Protein AF-A0A177EIW3-F1 (afdb_monomer)

Structure (mmCIF, N/CA/C/O backbone):
data_AF-A0A177EIW3-F1
#
_entry.id   AF-A0A177EIW3-F1
#
loop_
_atom_site.group_PDB
_atom_site.id
_atom_site.type_symbol
_atom_site.label_atom_id
_atom_site.label_alt_id
_atom_site.label_comp_id
_atom_site.label_asym_id
_atom_site.label_entity_id
_atom_site.label_seq_id
_atom_site.pdbx_PDB_ins_code
_atom_site.Cartn_x
_atom_site.Cartn_y
_atom_site.Cartn_z
_atom_site.occupancy
_atom_site.B_iso_or_equiv
_atom_site.auth_seq_id
_atom_site.auth_comp_id
_atom_site.auth_asym_id
_atom_site.auth_atom_id
_atom_site.pdbx_PDB_model_num
ATOM 1 N N . MET A 1 1 ? -21.616 2.286 23.087 1.00 68.62 1 MET A N 1
ATOM 2 C CA . MET A 1 1 ? -20.299 1.624 23.033 1.00 68.62 1 MET A CA 1
ATOM 3 C C . MET A 1 1 ? -20.248 0.623 21.887 1.00 68.62 1 MET A C 1
ATOM 5 O O . MET A 1 1 ? -19.525 0.888 20.943 1.00 68.62 1 MET A O 1
ATOM 9 N N . GLU A 1 2 ? -21.113 -0.395 21.844 1.00 83.94 2 GLU A N 1
ATOM 10 C CA . GLU A 1 2 ? -21.116 -1.420 20.774 1.00 83.94 2 GLU A CA 1
ATOM 11 C C . GLU A 1 2 ? -21.192 -0.869 19.331 1.00 83.94 2 GLU A C 1
ATOM 13 O O . GLU A 1 2 ? -20.424 -1.267 18.460 1.00 83.94 2 GLU A O 1
ATOM 18 N N . ARG A 1 3 ? -22.051 0.128 19.071 1.00 88.25 3 ARG A N 1
ATOM 19 C CA . ARG A 1 3 ? -22.147 0.764 17.739 1.00 88.25 3 ARG A CA 1
ATOM 20 C C . ARG A 1 3 ? -20.897 1.550 17.329 1.00 88.25 3 ARG A C 1
ATOM 22 O O . ARG A 1 3 ? -20.684 1.738 16.136 1.00 88.25 3 ARG A O 1
ATOM 29 N N . ASP A 1 4 ? -20.126 2.063 18.286 1.00 88.81 4 ASP A N 1
ATOM 30 C CA . ASP A 1 4 ? -18.900 2.820 17.992 1.00 88.81 4 ASP A CA 1
ATOM 31 C C . ASP A 1 4 ? -17.733 1.868 17.708 1.00 88.81 4 ASP A C 1
ATOM 33 O O . ASP A 1 4 ? -17.017 2.037 16.721 1.00 88.81 4 ASP A O 1
ATOM 37 N N . GLN A 1 5 ? -17.651 0.783 18.483 1.00 92.1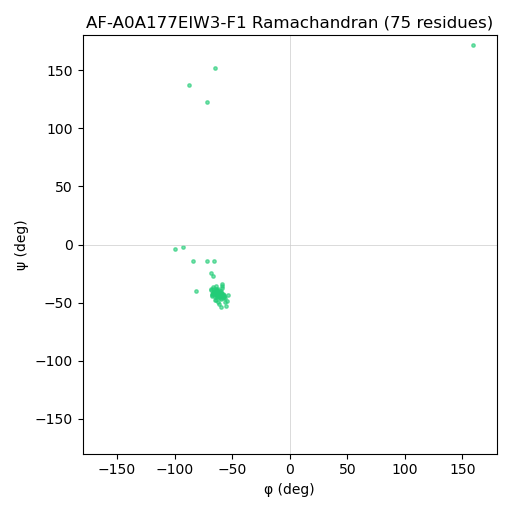9 5 GLN A N 1
ATOM 38 C CA . GLN A 1 5 ? -16.734 -0.328 18.245 1.00 92.19 5 GLN A CA 1
ATOM 39 C C . GLN A 1 5 ? -16.914 -0.919 16.834 1.00 92.19 5 GLN A C 1
ATOM 41 O O . GLN A 1 5 ? 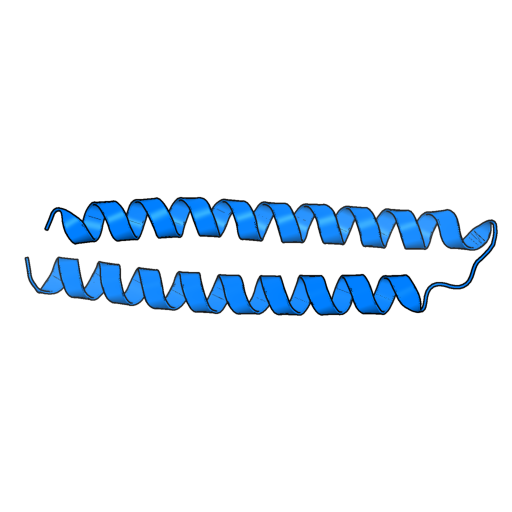-15.971 -0.925 16.044 1.00 92.19 5 GLN A O 1
ATOM 46 N N . GLN A 1 6 ? -18.144 -1.291 16.454 1.00 93.88 6 GLN A N 1
ATOM 47 C CA . GLN A 1 6 ? -18.447 -1.843 15.121 1.00 93.88 6 GLN A CA 1
ATOM 48 C C . GLN A 1 6 ? -18.072 -0.890 13.972 1.00 93.88 6 GLN A C 1
ATOM 50 O O . GLN A 1 6 ? -17.636 -1.318 12.897 1.00 93.88 6 GLN A O 1
ATOM 55 N N . ARG A 1 7 ? -18.231 0.427 14.174 1.00 93.62 7 ARG A N 1
ATOM 56 C CA . ARG A 1 7 ? -17.844 1.442 13.180 1.00 93.62 7 ARG A CA 1
ATOM 57 C C . ARG A 1 7 ? -16.332 1.500 12.997 1.00 93.62 7 ARG A C 1
ATOM 59 O O . ARG A 1 7 ? -15.883 1.575 11.852 1.00 93.62 7 ARG A O 1
ATOM 66 N N . LYS A 1 8 ? -15.567 1.458 14.091 1.00 92.88 8 LYS A N 1
ATOM 67 C CA . LYS A 1 8 ? -14.098 1.452 14.057 1.00 92.88 8 LYS A CA 1
ATOM 68 C C . LYS A 1 8 ? -13.551 0.161 13.449 1.00 92.88 8 LYS A C 1
ATOM 70 O O . LYS A 1 8 ? -12.699 0.241 12.573 1.00 92.88 8 LYS A O 1
ATOM 75 N N . GLU A 1 9 ? -14.103 -0.999 13.797 1.00 95.44 9 GLU A N 1
ATOM 76 C CA . GLU A 1 9 ? -13.754 -2.286 13.168 1.00 95.44 9 GLU A CA 1
ATOM 77 C C . GLU A 1 9 ? -14.002 -2.259 11.650 1.00 95.44 9 GLU A C 1
ATOM 79 O O . GLU A 1 9 ? -13.139 -2.636 10.854 1.00 95.44 9 GLU A O 1
ATOM 84 N N . SER A 1 10 ? -15.147 -1.715 11.228 1.00 96.00 10 SER A N 1
ATOM 85 C CA . SER A 1 10 ? -15.458 -1.536 9.804 1.00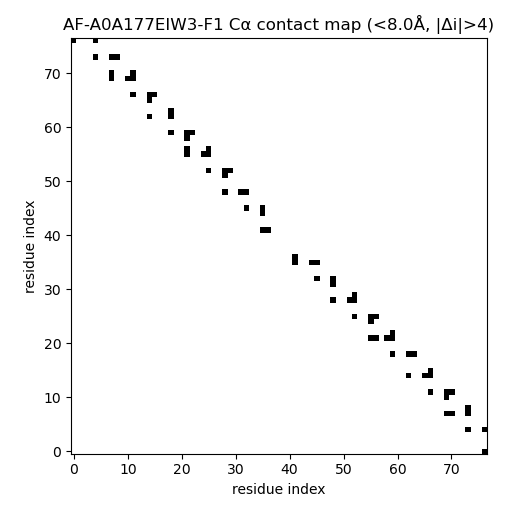 96.00 10 SER A CA 1
ATOM 86 C C . SER A 1 10 ? -14.505 -0.554 9.112 1.00 96.00 10 SER A C 1
ATOM 88 O O . SER A 1 10 ? -14.189 -0.727 7.936 1.00 96.00 10 SER A O 1
ATOM 90 N N . ALA A 1 11 ? -14.060 0.498 9.808 1.00 95.19 11 ALA A N 1
ATOM 91 C CA . ALA A 1 11 ? -13.079 1.445 9.284 1.00 95.19 11 ALA A CA 1
ATOM 92 C C . ALA A 1 11 ? -11.702 0.791 9.115 1.00 95.19 11 ALA A C 1
ATOM 94 O O . ALA A 1 11 ? -11.109 0.923 8.048 1.00 95.19 11 ALA A O 1
ATOM 95 N N . ILE A 1 12 ? -11.251 0.017 10.105 1.00 97.38 12 ILE A N 1
ATOM 96 C CA . ILE A 1 12 ? -10.011 -0.769 10.047 1.00 97.38 12 ILE A CA 1
ATOM 97 C C . ILE A 1 12 ? -10.027 -1.716 8.846 1.00 97.38 12 ILE A C 1
ATOM 99 O O . ILE A 1 12 ? -9.059 -1.762 8.091 1.00 97.38 12 ILE A O 1
ATOM 103 N N . LEU A 1 13 ? -11.132 -2.437 8.627 1.00 97.62 13 LEU A N 1
ATOM 104 C CA . LEU A 1 13 ? -11.252 -3.353 7.491 1.00 97.62 13 LEU A CA 1
ATOM 105 C C . LEU A 1 13 ? -11.124 -2.622 6.145 1.00 97.62 13 LEU A C 1
ATOM 107 O O . LEU A 1 13 ? -10.448 -3.113 5.241 1.00 97.62 13 LEU A O 1
ATOM 111 N N . ARG A 1 14 ? -11.746 -1.442 6.013 1.00 97.50 14 ARG A N 1
ATOM 112 C CA . ARG A 1 14 ? -11.633 -0.619 4.798 1.00 97.50 14 ARG A CA 1
ATOM 113 C C . ARG A 1 14 ? -10.204 -0.138 4.572 1.00 97.50 14 ARG A C 1
ATOM 115 O O . ARG A 1 14 ? -9.699 -0.314 3.470 1.00 97.50 14 ARG A O 1
ATOM 122 N N . VAL A 1 15 ? -9.552 0.391 5.609 1.00 97.62 15 VAL A N 1
ATOM 123 C CA . VAL A 1 15 ? -8.160 0.859 5.524 1.00 97.62 15 VAL A CA 1
ATOM 124 C C . VAL A 1 15 ? -7.226 -0.289 5.144 1.00 97.62 15 VAL A C 1
ATOM 126 O O . VAL A 1 15 ? -6.426 -0.134 4.231 1.00 97.62 15 VAL A O 1
ATOM 129 N N . LYS A 1 16 ? -7.374 -1.475 5.751 1.00 98.00 16 LYS A N 1
ATOM 130 C CA . LYS A 1 16 ? -6.573 -2.662 5.397 1.00 98.00 16 LYS A CA 1
ATOM 131 C C . LYS A 1 16 ? -6.748 -3.068 3.934 1.00 98.00 16 LYS A C 1
ATOM 133 O O . LYS A 1 16 ? -5.766 -3.384 3.271 1.00 98.00 16 LYS A O 1
ATOM 138 N N . LYS A 1 17 ? -7.977 -3.025 3.412 1.00 98.06 17 LYS A N 1
ATOM 139 C CA . LYS A 1 17 ? -8.238 -3.302 1.993 1.00 98.06 17 LYS A CA 1
ATOM 140 C C . LYS A 1 17 ? -7.586 -2.260 1.080 1.00 98.06 17 LYS A C 1
ATOM 142 O O . LYS A 1 17 ? -7.052 -2.613 0.039 1.00 98.06 17 LYS A O 1
ATOM 147 N N . GLU A 1 18 ? -7.626 -0.990 1.461 1.00 97.88 18 GLU A N 1
ATOM 148 C CA . GLU A 1 18 ? -6.995 0.090 0.698 1.00 97.88 18 GLU A CA 1
ATOM 149 C C . GLU A 1 18 ? -5.468 -0.027 0.689 1.00 97.88 18 GLU A C 1
ATOM 151 O O . GLU A 1 18 ? -4.851 0.073 -0.367 1.00 97.88 18 GLU A O 1
ATOM 156 N N . MET A 1 19 ? -4.868 -0.367 1.831 1.00 98.38 19 MET A N 1
ATOM 157 C CA . MET A 1 19 ? -3.440 -0.674 1.922 1.00 98.38 19 MET A CA 1
ATOM 158 C C . MET A 1 19 ? -3.045 -1.833 1.000 1.00 98.38 19 MET A C 1
ATOM 160 O O . MET A 1 19 ? -2.046 -1.721 0.299 1.00 98.38 19 MET A O 1
ATOM 164 N N . GLN A 1 20 ? -3.847 -2.904 0.929 1.00 98.19 20 GLN A N 1
ATOM 165 C CA . GLN A 1 20 ? -3.596 -4.017 0.002 1.00 98.19 20 GLN A CA 1
ATOM 166 C C . GLN A 1 20 ? -3.581 -3.564 -1.464 1.00 98.19 20 GLN A C 1
ATOM 168 O O . GLN A 1 20 ? -2.718 -3.998 -2.222 1.00 98.19 20 GLN A O 1
ATOM 173 N N . MET A 1 21 ? -4.487 -2.662 -1.861 1.00 98.06 21 MET A N 1
ATOM 174 C CA . MET A 1 21 ? -4.496 -2.116 -3.224 1.00 98.06 21 MET A CA 1
ATOM 175 C C . MET A 1 21 ? -3.221 -1.315 -3.516 1.00 98.06 21 MET A C 1
ATOM 177 O O . MET A 1 21 ? -2.617 -1.493 -4.570 1.00 98.06 21 MET A O 1
ATOM 181 N N . TYR A 1 22 ? -2.768 -0.487 -2.570 1.00 98.12 22 TYR A N 1
ATOM 182 C CA . TYR A 1 22 ? -1.515 0.256 -2.719 1.00 98.12 22 TYR A CA 1
ATOM 183 C C . TYR A 1 22 ? -0.280 -0.657 -2.733 1.00 98.12 22 TYR A C 1
ATOM 185 O O . TYR A 1 22 ? 0.652 -0.424 -3.498 1.00 98.12 22 TYR A O 1
ATOM 193 N N . GLU A 1 23 ? -0.263 -1.732 -1.943 1.00 98.12 23 GLU A N 1
ATOM 194 C CA . GLU A 1 23 ? 0.803 -2.740 -1.988 1.00 98.12 23 GLU A CA 1
ATOM 195 C C . GLU A 1 23 ? 0.863 -3.461 -3.345 1.00 98.12 23 GLU A C 1
ATOM 197 O O . GLU A 1 23 ? 1.952 -3.734 -3.859 1.00 98.12 23 GLU A O 1
ATOM 202 N N . GLU A 1 24 ? -0.290 -3.779 -3.937 1.00 98.31 24 GLU A N 1
ATOM 203 C CA . GLU A 1 24 ? -0.384 -4.344 -5.287 1.00 98.31 24 GLU A CA 1
ATOM 204 C C . GLU A 1 24 ? 0.073 -3.346 -6.356 1.00 98.31 24 GLU A C 1
ATOM 206 O O . GLU A 1 24 ? 0.833 -3.714 -7.254 1.00 98.31 24 GLU A O 1
ATOM 211 N N . GLU A 1 25 ? -0.305 -2.074 -6.227 1.00 97.94 25 GLU A N 1
ATOM 212 C CA . GLU A 1 25 ? 0.141 -1.004 -7.118 1.00 97.94 25 GLU A CA 1
ATOM 213 C C . GLU A 1 25 ? 1.664 -0.821 -7.059 1.00 97.94 25 GLU A C 1
ATOM 215 O O . GLU A 1 25 ? 2.319 -0.800 -8.100 1.00 97.94 25 GLU A O 1
ATOM 220 N N . ILE A 1 26 ? 2.263 -0.807 -5.863 1.00 98.31 26 ILE A N 1
ATOM 221 C CA . ILE A 1 26 ? 3.723 -0.758 -5.682 1.00 98.31 26 ILE A CA 1
ATOM 222 C C . ILE A 1 26 ? 4.404 -1.931 -6.393 1.00 98.31 26 ILE A C 1
ATOM 224 O O . ILE A 1 26 ? 5.420 -1.739 -7.066 1.00 98.31 26 ILE A O 1
ATOM 228 N N . LYS A 1 27 ? 3.865 -3.153 -6.2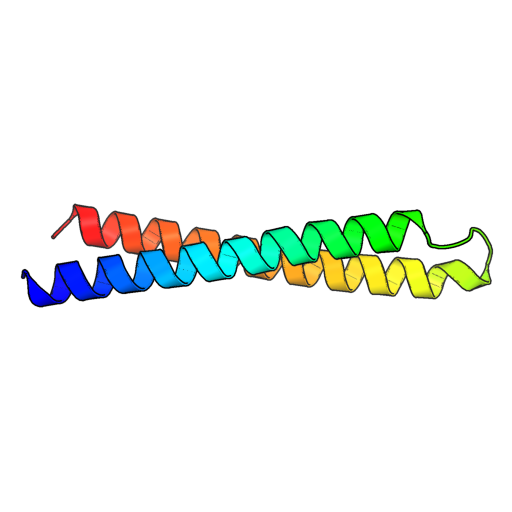62 1.00 97.94 27 LYS A N 1
ATOM 229 C CA . LYS A 1 27 ? 4.399 -4.331 -6.968 1.00 97.94 27 LYS A CA 1
ATOM 230 C C . LYS A 1 27 ? 4.312 -4.148 -8.481 1.00 97.94 27 LYS A C 1
ATOM 232 O O . LYS A 1 27 ? 5.286 -4.431 -9.174 1.00 97.94 27 LYS A O 1
ATOM 237 N N . SER A 1 28 ? 3.188 -3.638 -8.981 1.00 97.94 28 SER A N 1
ATOM 238 C CA . SER A 1 28 ? 2.994 -3.361 -10.405 1.00 97.94 28 SER A CA 1
ATOM 239 C C . SER A 1 28 ? 3.968 -2.302 -10.926 1.00 97.94 28 SER A C 1
ATOM 241 O O . SER A 1 28 ? 4.571 -2.503 -11.975 1.00 97.94 28 SER A O 1
ATOM 243 N N . ILE A 1 29 ? 4.172 -1.201 -10.195 1.00 97.31 29 ILE A N 1
ATOM 244 C CA . ILE A 1 29 ? 5.111 -0.130 -10.570 1.00 97.31 29 ILE A CA 1
ATOM 245 C C . ILE A 1 29 ? 6.554 -0.655 -10.577 1.00 97.31 29 ILE A C 1
ATOM 247 O O . ILE A 1 29 ? 7.334 -0.337 -11.475 1.00 97.31 29 ILE A O 1
ATOM 251 N N . LYS A 1 30 ? 6.921 -1.492 -9.598 1.00 96.19 30 LYS A N 1
ATOM 252 C CA . LYS A 1 30 ? 8.245 -2.131 -9.551 1.00 96.19 30 LYS A CA 1
ATOM 253 C C . LYS A 1 30 ? 8.457 -3.074 -10.738 1.00 96.19 30 LYS A C 1
ATOM 255 O O . LYS A 1 30 ? 9.508 -2.997 -11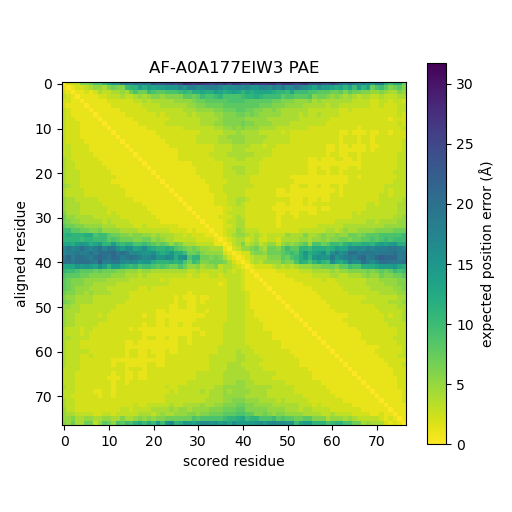.363 1.00 96.19 30 LYS A O 1
ATOM 260 N N . ALA A 1 31 ? 7.455 -3.873 -11.101 1.00 96.25 31 ALA A N 1
ATOM 261 C CA . ALA A 1 31 ? 7.510 -4.717 -12.295 1.00 96.25 31 ALA A CA 1
ATOM 262 C C . ALA A 1 31 ? 7.599 -3.886 -13.589 1.00 96.25 31 ALA A C 1
ATOM 264 O O . ALA A 1 31 ? 8.401 -4.188 -14.468 1.00 96.25 31 ALA A O 1
ATOM 265 N N . GLU A 1 32 ? 6.841 -2.789 -13.695 1.00 94.81 32 GLU A N 1
ATOM 266 C CA . GLU A 1 32 ? 6.926 -1.851 -14.824 1.00 94.81 32 GLU A CA 1
ATOM 267 C C . GLU A 1 32 ? 8.353 -1.305 -14.979 1.00 94.81 32 GLU A C 1
ATOM 269 O O . GLU A 1 32 ? 8.897 -1.294 -16.083 1.00 94.81 32 GLU A O 1
ATOM 274 N N . ARG A 1 33 ? 8.996 -0.932 -13.863 1.00 92.94 33 ARG A N 1
ATOM 275 C CA . ARG A 1 33 ? 10.379 -0.438 -13.837 1.00 92.94 33 ARG A CA 1
ATOM 276 C C . ARG A 1 33 ? 11.386 -1.434 -14.410 1.00 92.94 33 ARG A C 1
ATOM 278 O O . ARG A 1 33 ? 12.345 -1.003 -15.048 1.00 92.94 33 ARG A O 1
ATOM 285 N N . GLU A 1 34 ? 11.195 -2.730 -14.172 1.00 91.19 34 GLU A N 1
ATOM 286 C CA . GLU A 1 34 ? 12.080 -3.797 -14.666 1.00 91.19 34 GLU A CA 1
ATOM 287 C C . GLU A 1 34 ? 12.015 -3.961 -16.191 1.00 91.19 34 GLU A C 1
ATOM 289 O O . GLU A 1 34 ? 12.977 -4.422 -16.805 1.00 91.19 34 GLU A O 1
ATOM 294 N N . HIS A 1 35 ? 10.909 -3.548 -16.814 1.00 91.56 35 HIS A N 1
ATOM 295 C CA . HIS A 1 35 ? 10.703 -3.631 -18.259 1.00 91.56 35 HIS A CA 1
ATOM 296 C C . HIS A 1 35 ? 11.109 -2.364 -19.023 1.00 91.56 35 HIS A C 1
ATOM 298 O O . HIS A 1 35 ? 11.027 -2.346 -20.253 1.00 91.56 35 HIS A O 1
ATOM 304 N N . VAL A 1 36 ? 11.556 -1.310 -18.332 1.00 90.06 36 VAL A N 1
ATOM 305 C CA . VAL A 1 36 ? 11.996 -0.077 -18.993 1.00 90.06 36 VAL A CA 1
ATOM 306 C C . VAL A 1 36 ? 13.338 -0.318 -19.702 1.00 90.06 36 VAL A C 1
ATOM 308 O O . VAL A 1 36 ? 14.309 -0.713 -19.051 1.00 90.06 36 VAL A O 1
ATOM 311 N N . PRO A 1 37 ? 13.424 -0.088 -21.027 1.00 85.69 37 PRO A N 1
ATOM 312 C CA . PRO A 1 37 ? 14.666 -0.249 -21.779 1.00 85.69 37 PRO A CA 1
ATOM 313 C C . PRO A 1 37 ? 15.728 0.753 -21.316 1.00 85.69 37 PRO A C 1
ATOM 315 O O . PRO A 1 37 ? 15.400 1.845 -20.869 1.00 85.69 37 PRO A O 1
ATOM 318 N N . GLN A 1 38 ? 17.011 0.408 -21.442 1.00 81.25 38 GLN A N 1
ATOM 319 C CA . GLN A 1 38 ? 18.104 1.317 -21.079 1.00 81.25 38 GLN A CA 1
ATOM 320 C C . GLN A 1 38 ? 18.493 2.225 -22.255 1.00 81.25 38 GLN A C 1
ATOM 322 O O . GLN A 1 38 ? 18.607 1.760 -23.388 1.00 81.25 38 GLN A O 1
ATOM 327 N N . GLY A 1 39 ? 18.721 3.513 -21.983 1.00 81.25 39 GLY A N 1
ATOM 328 C CA . GLY A 1 39 ? 19.133 4.515 -22.972 1.00 81.25 39 GLY A CA 1
ATOM 329 C C . GLY A 1 39 ? 18.836 5.946 -22.514 1.00 81.25 39 GLY A C 1
ATOM 330 O O . GLY A 1 39 ? 18.164 6.144 -21.501 1.00 81.25 39 GLY A O 1
ATOM 331 N N . GLU A 1 40 ? 19.318 6.950 -23.254 1.00 70.88 40 GLU A N 1
ATOM 332 C CA . GLU A 1 40 ? 19.075 8.372 -22.938 1.00 70.88 40 GLU A CA 1
ATOM 333 C C . GLU A 1 40 ? 17.573 8.713 -22.904 1.00 70.88 40 GLU A C 1
ATOM 335 O O . GLU A 1 40 ? 17.125 9.455 -22.028 1.00 70.88 40 GLU A O 1
ATOM 340 N N . ASP A 1 41 ? 16.772 8.067 -23.756 1.00 75.81 41 ASP A N 1
ATOM 341 C CA . ASP A 1 41 ? 15.317 8.257 -23.821 1.00 75.81 41 ASP A CA 1
ATOM 342 C C . ASP A 1 41 ? 14.554 7.646 -22.625 1.00 75.81 41 ASP A C 1
ATOM 344 O O . ASP A 1 41 ? 13.390 7.971 -22.381 1.00 75.81 41 ASP A O 1
ATOM 348 N N . ALA A 1 42 ? 15.198 6.788 -21.826 1.00 87.75 42 ALA A N 1
ATOM 349 C CA . ALA A 1 42 ? 14.571 6.103 -20.694 1.00 87.75 42 ALA A CA 1
ATOM 350 C C . ALA A 1 42 ? 14.544 6.936 -19.403 1.00 87.75 42 ALA A C 1
ATOM 352 O O . ALA A 1 42 ? 13.817 6.606 -18.463 1.00 87.75 42 ALA A O 1
ATOM 353 N N . ILE A 1 43 ? 15.315 8.028 -19.342 1.00 89.81 43 ILE A N 1
ATOM 354 C CA . ILE A 1 43 ? 15.455 8.864 -18.138 1.00 89.81 43 ILE A CA 1
ATOM 355 C C . ILE A 1 43 ? 14.094 9.411 -17.693 1.00 89.81 43 ILE A C 1
ATOM 357 O O . ILE A 1 43 ? 13.765 9.374 -16.506 1.00 89.81 43 ILE A O 1
ATOM 361 N N . TYR A 1 44 ? 13.281 9.886 -18.641 1.00 90.19 44 TYR A N 1
ATOM 362 C CA . TYR A 1 44 ? 11.953 10.422 -18.340 1.00 90.19 44 TYR A CA 1
ATOM 363 C C . TYR A 1 44 ? 11.002 9.342 -17.806 1.00 90.19 44 TYR A C 1
ATOM 365 O O . TYR A 1 44 ? 10.277 9.578 -16.840 1.00 90.19 44 TYR A O 1
ATOM 373 N N . ILE A 1 45 ? 11.050 8.143 -18.391 1.00 92.06 45 ILE A N 1
ATOM 374 C CA . ILE A 1 45 ? 10.216 7.006 -17.982 1.00 92.06 45 ILE A CA 1
ATOM 375 C C . ILE A 1 45 ? 10.590 6.571 -16.562 1.00 92.06 45 ILE A C 1
ATOM 377 O O . ILE A 1 45 ? 9.720 6.457 -15.702 1.00 92.06 45 ILE A O 1
ATOM 381 N N . HIS A 1 46 ? 11.885 6.408 -16.279 1.00 93.38 46 HIS A N 1
ATOM 382 C CA . HIS A 1 46 ? 12.360 6.070 -14.939 1.00 93.38 46 HIS A CA 1
ATOM 383 C C . HIS A 1 46 ? 11.991 7.129 -13.900 1.00 93.38 46 HIS A C 1
ATOM 385 O O . HIS A 1 46 ? 11.614 6.771 -12.785 1.00 93.38 46 HIS A O 1
ATOM 391 N N . ARG A 1 47 ? 12.076 8.418 -14.250 1.00 94.44 47 ARG A N 1
ATOM 392 C CA . ARG A 1 47 ? 11.656 9.500 -13.354 1.00 94.44 47 ARG A CA 1
ATOM 393 C C . ARG A 1 47 ? 10.170 9.398 -13.022 1.00 94.44 47 ARG A C 1
ATOM 395 O O . ARG A 1 47 ? 9.838 9.365 -11.848 1.00 94.44 47 ARG A O 1
ATOM 402 N N . ASN A 1 48 ? 9.308 9.270 -14.029 1.00 95.38 48 ASN A N 1
ATOM 403 C CA . ASN A 1 48 ? 7.863 9.136 -13.828 1.00 95.38 48 ASN A CA 1
ATOM 404 C C . ASN A 1 48 ? 7.517 7.917 -12.952 1.00 95.38 48 ASN A C 1
ATOM 406 O O . ASN A 1 48 ? 6.763 8.031 -11.991 1.00 95.38 48 ASN A O 1
ATOM 410 N N . ILE A 1 49 ? 8.128 6.762 -13.227 1.00 96.38 49 ILE A N 1
ATOM 411 C CA . ILE A 1 49 ? 7.942 5.549 -12.421 1.00 96.38 49 ILE A CA 1
ATOM 412 C C . ILE A 1 49 ? 8.374 5.763 -10.966 1.00 96.38 49 ILE A C 1
ATOM 414 O O . ILE A 1 49 ? 7.684 5.307 -10.058 1.00 96.38 49 ILE A O 1
ATOM 418 N N . ASN A 1 50 ? 9.493 6.452 -10.730 1.00 96.44 50 ASN A N 1
ATOM 419 C CA . ASN A 1 50 ? 9.951 6.752 -9.374 1.00 96.44 50 ASN A CA 1
ATOM 420 C C . ASN A 1 50 ? 9.031 7.755 -8.662 1.00 96.44 50 ASN A C 1
ATOM 422 O O . ASN A 1 50 ? 8.769 7.571 -7.478 1.00 96.44 50 ASN A O 1
ATOM 426 N N . ASP A 1 51 ? 8.531 8.772 -9.369 1.00 98.00 51 ASP A N 1
ATOM 427 C CA . ASP A 1 51 ? 7.588 9.753 -8.822 1.00 98.00 51 ASP A CA 1
ATOM 428 C C . ASP A 1 51 ? 6.287 9.046 -8.400 1.00 98.00 51 ASP A C 1
ATOM 430 O O . ASP A 1 51 ? 5.882 9.144 -7.242 1.00 98.00 51 ASP A O 1
ATOM 434 N N . ARG A 1 52 ? 5.712 8.214 -9.283 1.00 98.06 52 ARG A N 1
ATOM 435 C CA . ARG A 1 52 ? 4.552 7.359 -8.970 1.00 98.06 52 ARG A CA 1
ATOM 436 C C . ARG A 1 52 ? 4.824 6.450 -7.779 1.00 98.06 52 ARG A C 1
ATOM 438 O O . ARG A 1 52 ? 4.031 6.420 -6.848 1.00 98.06 52 ARG A O 1
ATOM 445 N N . LEU A 1 53 ? 5.954 5.738 -7.776 1.00 98.12 53 LEU A N 1
ATOM 446 C CA . LEU A 1 53 ? 6.316 4.849 -6.672 1.00 98.12 53 LEU A CA 1
ATOM 447 C C . LEU A 1 53 ? 6.379 5.608 -5.341 1.00 98.12 53 LEU A C 1
ATOM 449 O O . LEU A 1 53 ? 5.837 5.134 -4.347 1.00 98.12 53 LEU A O 1
ATOM 453 N N . SER A 1 54 ? 7.002 6.789 -5.332 1.00 98.25 54 SER A N 1
ATOM 454 C CA . SER A 1 54 ? 7.117 7.624 -4.139 1.00 98.25 54 SER A CA 1
ATOM 455 C C . SER A 1 54 ? 5.757 8.114 -3.644 1.00 98.25 54 SER A C 1
ATOM 457 O O . SER A 1 54 ? 5.526 8.139 -2.436 1.00 98.25 54 SER A O 1
ATOM 459 N N . GLU A 1 55 ? 4.861 8.518 -4.545 1.00 98.38 55 GLU A N 1
ATOM 460 C CA . GLU A 1 55 ? 3.504 8.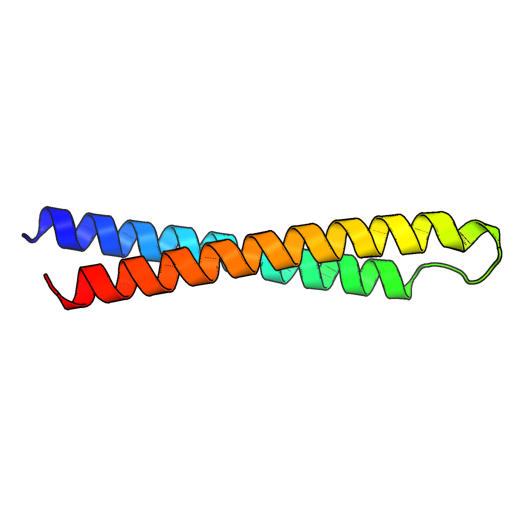949 -4.194 1.00 98.38 55 GLU A CA 1
ATOM 461 C C . GLU A 1 55 ? 2.684 7.791 -3.610 1.00 98.38 55 GLU A C 1
ATOM 463 O O . GLU A 1 55 ? 2.053 7.945 -2.560 1.00 98.38 55 GLU A O 1
ATOM 468 N N . THR A 1 56 ? 2.745 6.612 -4.235 1.00 98.19 56 THR A N 1
ATOM 469 C CA . THR A 1 56 ? 2.055 5.402 -3.769 1.00 98.19 56 THR A CA 1
ATOM 470 C C . THR A 1 56 ? 2.589 4.936 -2.408 1.00 98.19 56 THR A C 1
ATOM 472 O O . THR A 1 56 ? 1.808 4.617 -1.510 1.00 98.19 56 THR A O 1
ATOM 475 N N . GLU A 1 57 ? 3.912 4.941 -2.206 1.00 98.31 57 GLU A N 1
ATOM 476 C CA . GLU A 1 57 ? 4.536 4.594 -0.920 1.00 98.31 57 GLU A CA 1
ATOM 477 C C . GLU A 1 57 ? 4.151 5.597 0.186 1.00 98.31 57 GLU A C 1
ATOM 479 O O . GLU A 1 57 ? 3.838 5.188 1.307 1.00 98.31 57 GLU A O 1
ATOM 484 N N . ALA A 1 58 ? 4.078 6.897 -0.125 1.00 98.31 58 ALA A N 1
ATOM 485 C CA . ALA A 1 58 ? 3.630 7.921 0.822 1.00 98.31 58 ALA A CA 1
ATOM 486 C C . ALA A 1 58 ? 2.144 7.769 1.203 1.00 98.31 58 ALA A C 1
ATOM 488 O O . ALA A 1 58 ? 1.777 7.948 2.371 1.00 98.31 58 ALA A O 1
ATOM 489 N N . ALA A 1 59 ? 1.283 7.409 0.245 1.00 97.81 59 ALA A N 1
ATOM 490 C CA . ALA A 1 59 ? -0.125 7.116 0.506 1.00 97.81 59 ALA A CA 1
ATOM 491 C C . ALA A 1 59 ? -0.281 5.902 1.438 1.00 97.81 59 ALA A C 1
ATOM 493 O O . ALA A 1 59 ? -1.007 5.976 2.436 1.00 97.81 59 ALA A O 1
ATOM 494 N N . LEU A 1 60 ? 0.467 4.824 1.179 1.00 98.25 60 LEU A N 1
ATOM 495 C CA . LEU A 1 60 ? 0.484 3.629 2.024 1.00 98.25 60 LEU A CA 1
ATOM 496 C C . LEU A 1 60 ? 0.950 3.946 3.455 1.00 98.25 60 LEU A C 1
ATOM 498 O O . LEU A 1 60 ? 0.325 3.512 4.423 1.00 98.25 60 LEU A O 1
ATOM 502 N N . GLU A 1 61 ? 2.008 4.745 3.608 1.00 98.12 61 GLU A N 1
ATOM 503 C CA . GLU A 1 61 ? 2.508 5.168 4.921 1.00 98.12 61 GLU A CA 1
ATOM 504 C C . GLU A 1 61 ? 1.472 6.018 5.684 1.00 98.12 61 GLU A C 1
ATOM 506 O O . GLU A 1 61 ? 1.287 5.873 6.897 1.00 98.12 61 GLU A O 1
ATOM 511 N N . SER A 1 62 ? 0.752 6.894 4.978 1.00 98.06 62 SER A N 1
ATOM 512 C CA . SER A 1 62 ? -0.348 7.674 5.552 1.00 98.06 62 SER A CA 1
ATOM 513 C C . SER A 1 62 ? -1.470 6.775 6.083 1.00 98.06 62 SER A C 1
ATOM 515 O O . SER A 1 62 ? -1.910 6.941 7.226 1.00 98.06 62 SER A O 1
ATOM 517 N N . LEU A 1 63 ? -1.883 5.769 5.306 1.00 98.06 63 LEU A N 1
ATOM 518 C CA . LEU A 1 63 ? -2.884 4.793 5.739 1.00 98.06 63 LEU A CA 1
ATOM 519 C C . LEU A 1 63 ? -2.411 3.952 6.924 1.00 98.06 63 LEU A C 1
ATOM 521 O O . LEU A 1 63 ? -3.199 3.711 7.836 1.00 98.06 63 LEU A O 1
ATOM 525 N N . ALA A 1 64 ? -1.135 3.564 6.963 1.00 98.06 64 ALA A N 1
ATOM 526 C CA . ALA A 1 64 ? -0.565 2.852 8.103 1.00 98.06 64 ALA A CA 1
ATOM 527 C C . ALA A 1 64 ? -0.682 3.677 9.398 1.00 98.06 64 ALA A C 1
ATOM 529 O O . ALA A 1 64 ? -1.105 3.154 10.428 1.00 98.06 64 ALA A O 1
ATOM 530 N N . ARG A 1 65 ? -0.407 4.990 9.347 1.00 98.06 65 ARG A N 1
ATOM 531 C CA . ARG A 1 65 ? -0.610 5.895 10.496 1.00 98.06 65 ARG A CA 1
ATOM 532 C C . ARG A 1 65 ? -2.077 5.966 10.931 1.00 98.06 65 ARG A C 1
ATOM 534 O O . ARG A 1 65 ? -2.364 5.940 12.129 1.00 98.06 65 ARG A O 1
ATOM 541 N N . ILE A 1 66 ? -3.003 6.054 9.974 1.00 96.81 66 ILE A N 1
ATOM 542 C CA . ILE A 1 66 ? -4.450 6.073 10.248 1.00 96.81 66 ILE A CA 1
ATOM 543 C C . ILE A 1 66 ? -4.893 4.757 10.891 1.00 96.81 66 ILE A C 1
ATOM 545 O O . ILE A 1 66 ? -5.651 4.778 11.865 1.00 96.81 6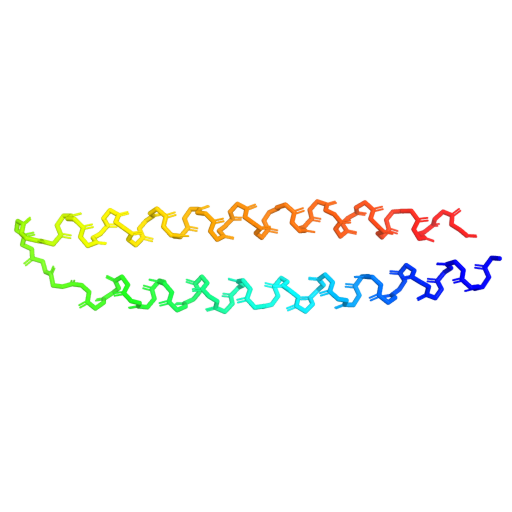6 ILE A O 1
ATOM 549 N N . LEU A 1 67 ? -4.412 3.625 10.374 1.00 97.75 67 LEU A N 1
ATOM 550 C CA . LEU A 1 67 ? -4.719 2.302 10.896 1.00 97.75 67 LEU A CA 1
ATOM 551 C C . LEU A 1 67 ? -4.270 2.175 12.351 1.00 97.75 67 LEU A C 1
ATOM 553 O O . LEU A 1 67 ? -5.110 1.901 13.206 1.00 97.75 67 LEU A O 1
ATOM 557 N N . THR A 1 68 ? -2.998 2.469 12.635 1.00 97.88 68 THR A N 1
ATOM 558 C CA . THR A 1 68 ? -2.435 2.416 13.991 1.00 97.88 68 THR A CA 1
ATOM 559 C C . THR A 1 68 ? -3.252 3.260 14.961 1.00 97.88 68 THR A C 1
ATOM 561 O O . THR A 1 68 ? -3.677 2.774 16.006 1.00 97.88 68 THR A O 1
ATOM 564 N N . ARG A 1 69 ? -3.562 4.510 14.593 1.00 96.88 69 ARG A N 1
ATOM 565 C CA . ARG A 1 69 ? -4.391 5.386 15.428 1.00 96.88 69 ARG A CA 1
ATOM 566 C C . ARG A 1 69 ? -5.788 4.807 15.667 1.00 96.88 69 ARG A C 1
ATOM 568 O O . ARG A 1 69 ? -6.303 4.889 16.778 1.00 96.88 69 ARG A O 1
ATOM 575 N N . THR A 1 70 ? -6.416 4.244 14.638 1.00 94.81 70 THR A N 1
ATOM 576 C CA . THR A 1 70 ? -7.774 3.691 14.750 1.00 94.81 70 THR A CA 1
ATOM 577 C C . THR A 1 70 ? -7.796 2.436 15.626 1.00 94.81 70 THR A C 1
ATOM 579 O O . THR A 1 70 ? -8.725 2.264 16.413 1.00 94.81 70 THR A O 1
ATOM 582 N N . GLU A 1 71 ? -6.772 1.585 15.527 1.00 95.94 71 GLU A N 1
ATOM 583 C CA . GLU A 1 71 ? -6.593 0.399 16.374 1.00 95.94 71 GLU A CA 1
ATOM 584 C C . GLU A 1 71 ? -6.320 0.789 17.837 1.00 95.94 71 GLU A C 1
ATOM 586 O O . GLU A 1 71 ? -6.939 0.232 18.746 1.00 95.94 71 GLU A O 1
ATOM 591 N N . GLU A 1 72 ? -5.487 1.807 18.082 1.00 96.00 72 GLU A N 1
ATOM 592 C CA . GLU A 1 72 ? -5.280 2.365 19.424 1.00 96.00 72 GLU A CA 1
ATOM 593 C C . GLU A 1 72 ? -6.577 2.915 20.027 1.00 96.00 72 GLU A C 1
ATOM 595 O O . GLU A 1 72 ? -6.894 2.625 21.180 1.00 96.00 72 GLU A O 1
ATOM 600 N N . GLU A 1 73 ? -7.345 3.699 19.266 1.00 93.88 73 GLU A N 1
ATOM 601 C CA . GLU A 1 73 ? -8.630 4.230 19.724 1.00 93.88 73 GLU A CA 1
ATOM 602 C C . GLU A 1 73 ? -9.634 3.111 20.029 1.00 93.88 73 GLU A C 1
ATOM 604 O O . GLU A 1 73 ? -10.370 3.217 21.005 1.00 93.88 73 GLU A O 1
ATOM 609 N N . LEU A 1 74 ? -9.654 2.042 19.227 1.00 93.19 74 LEU A N 1
ATOM 610 C CA . LEU A 1 74 ? -10.515 0.880 19.449 1.00 93.19 74 LEU A CA 1
ATOM 611 C C . LEU A 1 74 ? -10.136 0.123 20.726 1.00 93.19 74 LEU A C 1
ATOM 613 O O . LEU A 1 74 ? -11.020 -0.265 21.476 1.00 93.19 74 LEU A O 1
ATOM 617 N N . SER A 1 75 ? -8.840 -0.043 21.006 1.00 92.19 75 SER A N 1
ATOM 618 C CA . SER A 1 75 ? -8.360 -0.734 22.216 1.00 92.19 75 SER A CA 1
ATOM 619 C C . SER A 1 75 ? -8.683 -0.014 23.534 1.00 92.19 75 SER A C 1
ATOM 621 O O . SER A 1 75 ? -8.537 -0.598 24.605 1.00 92.19 75 SER A O 1
ATOM 623 N N . 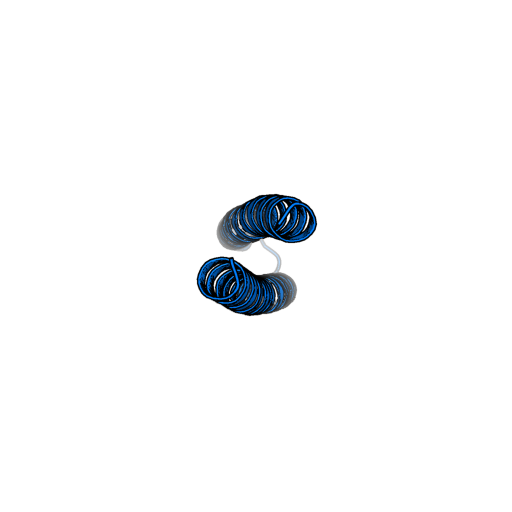ARG A 1 76 ? -9.081 1.263 23.458 1.00 90.69 76 ARG A N 1
ATOM 624 C CA . ARG A 1 76 ? -9.431 2.112 24.607 1.00 90.69 76 ARG A CA 1
ATOM 625 C C . ARG A 1 76 ? -10.946 2.217 24.840 1.00 90.69 76 ARG A C 1
ATOM 627 O O . ARG A 1 76 ? -11.338 2.899 25.788 1.00 90.69 76 ARG A O 1
ATOM 634 N N . LEU A 1 77 ? -11.766 1.621 23.967 1.00 85.25 77 LEU A N 1
ATOM 635 C CA . LEU A 1 77 ? -13.227 1.518 24.107 1.00 85.25 77 LEU A CA 1
ATOM 636 C C . LEU A 1 77 ? -13.619 0.334 24.994 1.00 85.25 77 LEU A C 1
ATOM 638 O O . LEU A 1 77 ? -14.649 0.481 25.691 1.00 85.25 77 LEU A O 1
#

pLDDT: mean 94.01, std 6.12, range [68.62, 98.38]

Solvent-accessible surface area (backbone atoms only — not comparable to full-atom values): 4322 Å² total; per-residue (Å²): 108,71,73,58,51,54,51,48,54,54,45,48,55,51,52,53,54,51,43,51,52,42,54,50,48,50,52,50,51,54,54,53,58,74,68,57,67,90,57,88,84,32,56,64,56,54,48,52,51,50,53,50,46,51,52,46,52,51,52,41,53,52,49,51,54,52,44,53,52,50,53,54,56,55,77,73,108

Nearest PDB structures (foldseek):
  5xns-assembly1_A  TM=9.425E-01  e=6.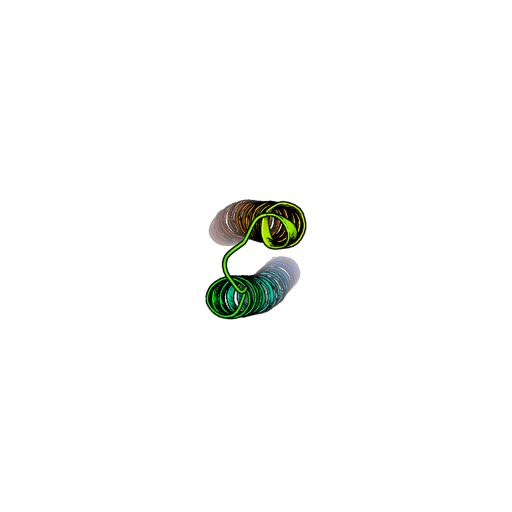541E-01  Pyrococcus furiosus DSM 3638
  7ubt-assembly1_A  TM=8.641E-01  e=6.541E-01  Homo sapiens
  6dkm-assembly2_D  TM=9.058E-01  e=1.649E+00  synthetic construct
  5dac-assembly1_A  TM=4.823E-01  e=4.702E-01  Thermochaetoides thermophila DSM 1495
  8i21-assembly1_A  TM=4.863E-01  e=3.409E+00  Saccharomyces cerevisiae S288C

Organism: NCBI:txid1805483

Foldseek 3Di:
DVVVLVVLVVVLVVLVVVLVVLVVVLVVLVVVLVPQDDDPVSPVVNVVSVVVNVVSVVVSVVSVVVNVVSVVVSVVD

Mean predicted aligned error: 3.8 Å

Radius of gyration: 17.72 Å; Cα contacts (8 Å, |Δi|>4): 38; chains: 1; bounding box: 41×15×48 Å

Sequence (77 aa):
MERDQQRKESAILRVKKEMQMYEEEIKSIKAEREHVPQGEDAIYIHRNINDRLSETEAALESLARILTRTEEELSRL

Secondary structure (DSSP, 8-state):
-HHHHHHHHHHHHHHHHHHHHHHHHHHHHHHHHHTPPPSTTHHHHHHHHHHHHHHHHHHHHHHHHHHHHHHHHHHT-